Protein AF-A0AAN8BTA5-F1 (afdb_monomer_lite)

Radius of gyration: 15.03 Å; chains: 1; bounding box: 29×30×48 Å

Structure (mmCIF, N/CA/C/O backbone):
data_AF-A0AAN8BTA5-F1
#
_entry.id   AF-A0AAN8BTA5-F1
#
loop_
_atom_site.group_PDB
_atom_site.id
_atom_site.type_symbol
_atom_site.label_atom_id
_atom_site.label_alt_id
_atom_site.label_comp_id
_atom_site.label_asym_id
_atom_site.label_entity_id
_atom_site.label_seq_id
_atom_site.pdbx_PDB_ins_code
_atom_site.Cartn_x
_atom_site.Cartn_y
_atom_site.Cartn_z
_atom_site.occupancy
_atom_site.B_iso_or_equiv
_atom_site.auth_seq_id
_atom_site.auth_comp_id
_atom_site.auth_asym_id
_atom_site.auth_atom_id
_atom_site.pdbx_PDB_model_num
ATOM 1 N N . MET A 1 1 ? 16.784 -3.702 -21.033 1.00 42.16 1 MET A N 1
ATOM 2 C CA . MET A 1 1 ? 15.698 -2.847 -20.507 1.00 42.16 1 MET A CA 1
ATOM 3 C C . MET A 1 1 ? 14.690 -2.680 -21.633 1.00 42.16 1 MET A C 1
ATOM 5 O O . MET A 1 1 ? 15.110 -2.301 -22.717 1.00 42.16 1 MET A O 1
ATOM 9 N N . ARG A 1 2 ? 13.420 -3.060 -21.459 1.00 36.38 2 ARG A N 1
ATOM 10 C CA . ARG A 1 2 ? 12.382 -2.821 -22.475 1.00 36.38 2 ARG A CA 1
ATOM 11 C C . ARG A 1 2 ? 11.347 -1.904 -21.835 1.00 36.38 2 ARG A C 1
ATOM 13 O O . ARG A 1 2 ? 10.440 -2.375 -21.163 1.00 36.38 2 ARG A O 1
ATOM 20 N N . GLU A 1 3 ? 11.565 -0.600 -21.963 1.00 4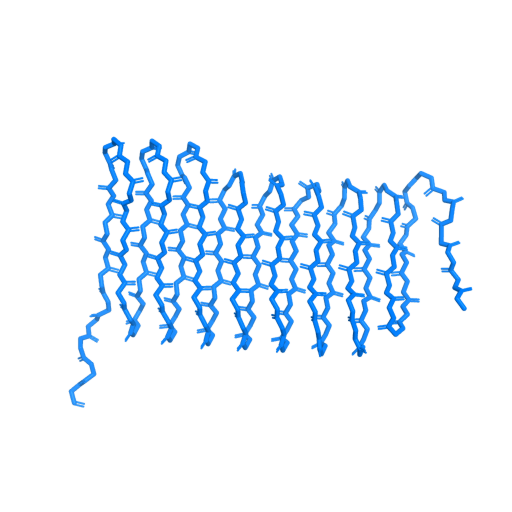1.06 3 GLU A N 1
ATOM 21 C CA . GLU A 1 3 ? 10.611 0.410 -21.507 1.00 41.06 3 GLU A CA 1
ATOM 22 C C . GLU A 1 3 ? 9.395 0.383 -22.437 1.00 41.06 3 GLU A C 1
ATOM 24 O O . GLU A 1 3 ? 9.498 0.665 -23.633 1.00 41.06 3 GLU A O 1
ATOM 29 N N . GLY A 1 4 ? 8.229 0.045 -21.892 1.00 42.50 4 GLY A N 1
ATOM 30 C CA . GLY A 1 4 ? 6.954 0.264 -22.563 1.00 42.50 4 GLY A CA 1
ATOM 31 C C . GLY A 1 4 ? 6.624 1.754 -22.552 1.00 42.50 4 GLY A C 1
ATOM 32 O O . GLY A 1 4 ? 5.849 2.209 -21.718 1.00 42.50 4 GLY A O 1
ATOM 33 N N . ARG A 1 5 ? 7.228 2.538 -23.452 1.00 40.56 5 ARG A N 1
ATOM 34 C CA . ARG A 1 5 ? 6.888 3.956 -23.654 1.00 40.56 5 ARG A CA 1
ATOM 35 C C . ARG A 1 5 ? 5.616 4.066 -24.501 1.00 40.56 5 ARG A C 1
ATOM 37 O O . ARG A 1 5 ? 5.662 4.416 -25.672 1.00 40.56 5 ARG A O 1
ATOM 44 N N . GLY A 1 6 ? 4.478 3.723 -23.916 1.00 38.84 6 GLY A N 1
ATOM 45 C CA . GLY A 1 6 ? 3.157 3.955 -24.493 1.00 38.84 6 GLY A CA 1
ATOM 46 C C . GLY A 1 6 ? 2.172 4.188 -23.361 1.00 38.84 6 GLY A C 1
ATOM 47 O O . GLY A 1 6 ? 2.244 3.485 -22.357 1.00 38.84 6 GLY A O 1
ATOM 48 N N . TRP A 1 7 ? 1.296 5.184 -23.490 1.00 42.28 7 TRP A N 1
ATOM 49 C CA . TRP A 1 7 ? 0.218 5.424 -22.530 1.00 42.28 7 TRP A CA 1
ATOM 50 C C . TRP A 1 7 ? -0.664 4.163 -22.479 1.00 42.28 7 TRP A C 1
ATOM 52 O O . TRP A 1 7 ? -1.423 3.909 -23.409 1.00 42.28 7 TRP A O 1
ATOM 62 N N . GLY A 1 8 ? -0.473 3.330 -21.447 1.00 54.88 8 GLY A N 1
ATOM 63 C CA . GLY A 1 8 ? -1.145 2.033 -21.267 1.00 54.88 8 GLY A CA 1
ATOM 64 C C . GLY A 1 8 ? -0.232 0.793 -21.288 1.00 54.88 8 GLY A C 1
ATOM 65 O O . GLY A 1 8 ? -0.732 -0.327 -21.222 1.00 54.88 8 GLY A O 1
ATOM 66 N N . GLY A 1 9 ? 1.092 0.946 -21.388 1.00 59.75 9 GLY A N 1
ATOM 67 C CA . GLY A 1 9 ? 2.025 -0.182 -21.507 1.00 59.75 9 GLY A CA 1
ATOM 68 C C . GLY A 1 9 ? 2.359 -0.876 -20.180 1.00 59.75 9 GLY A C 1
ATOM 69 O O . GLY A 1 9 ? 2.668 -0.215 -19.188 1.00 59.75 9 GLY A O 1
ATOM 70 N N . THR A 1 10 ? 2.367 -2.217 -20.177 1.00 71.12 10 THR A N 1
ATOM 71 C CA . THR A 1 10 ? 2.897 -3.028 -19.067 1.00 71.12 10 THR A CA 1
ATOM 72 C C . THR A 1 10 ? 4.403 -3.247 -19.223 1.00 71.12 10 THR A C 1
ATOM 74 O O . THR A 1 10 ? 4.846 -3.787 -20.239 1.00 71.12 10 THR A O 1
ATOM 77 N N . GLY A 1 11 ? 5.201 -2.868 -18.222 1.00 70.38 11 GLY A N 1
ATOM 78 C CA . GLY A 1 11 ? 6.643 -3.138 -18.201 1.00 70.38 11 GLY A CA 1
ATOM 79 C C . GLY A 1 11 ? 6.971 -4.409 -17.428 1.00 70.38 11 GLY A C 1
ATOM 80 O O . GLY A 1 11 ? 6.623 -4.513 -16.258 1.00 70.38 11 GLY A O 1
ATOM 81 N N . MET A 1 12 ? 7.657 -5.375 -18.046 1.00 76.00 12 MET A N 1
ATOM 82 C CA . MET A 1 12 ? 8.078 -6.620 -17.386 1.00 76.00 12 MET A CA 1
ATOM 83 C C . MET A 1 12 ? 9.597 -6.778 -17.433 1.00 76.00 12 MET A C 1
ATOM 85 O O . MET A 1 12 ? 10.202 -6.691 -18.503 1.00 76.00 12 MET A O 1
ATOM 89 N N . GLY A 1 13 ? 10.223 -7.075 -16.294 1.00 74.12 13 GLY A N 1
ATOM 90 C CA . GLY A 1 13 ? 11.676 -7.209 -16.232 1.00 74.12 13 GLY A CA 1
ATOM 91 C C . GLY A 1 13 ? 12.206 -7.692 -14.888 1.00 74.12 13 GLY A C 1
ATOM 92 O O . GLY A 1 13 ? 11.460 -8.129 -14.015 1.00 74.12 13 GLY A O 1
ATOM 93 N N . ARG A 1 14 ? 13.533 -7.629 -14.731 1.00 73.50 14 ARG A N 1
ATOM 94 C CA . ARG A 1 14 ? 14.175 -7.755 -13.413 1.00 73.50 14 ARG A CA 1
ATOM 95 C C . ARG A 1 14 ? 13.742 -6.583 -12.521 1.00 73.50 14 ARG A C 1
ATOM 97 O O . ARG A 1 14 ? 13.299 -6.831 -11.409 1.00 73.50 14 ARG A O 1
ATOM 104 N N . HIS A 1 15 ? 13.777 -5.384 -13.106 1.00 68.06 15 HIS A N 1
ATOM 105 C CA . HIS A 1 15 ? 13.113 -4.152 -12.687 1.00 68.06 15 HIS A CA 1
ATOM 106 C C . HIS A 1 15 ? 12.058 -3.822 -13.759 1.00 68.06 15 HIS A C 1
ATOM 108 O O . HIS A 1 15 ? 12.407 -3.778 -14.946 1.00 68.06 15 HIS A O 1
ATOM 114 N N . GLY A 1 16 ? 10.775 -3.743 -13.399 1.00 67.81 16 GLY A N 1
ATOM 115 C CA . GLY A 1 16 ? 9.674 -3.624 -14.362 1.00 67.81 16 GLY A CA 1
ATOM 116 C C . GLY A 1 16 ? 8.888 -2.333 -14.186 1.00 67.81 16 GLY A C 1
ATOM 117 O O . GLY A 1 16 ? 8.126 -2.224 -13.237 1.00 67.81 16 GLY A O 1
ATOM 118 N N . GLU A 1 17 ? 9.010 -1.394 -15.126 1.00 75.12 17 GLU A N 1
ATOM 119 C CA . GLU A 1 17 ? 8.320 -0.097 -15.074 1.00 75.12 17 GLU A CA 1
ATOM 120 C C . GLU A 1 17 ? 7.279 0.046 -16.198 1.00 75.12 17 GLU A C 1
ATOM 122 O O . GLU A 1 17 ? 7.609 -0.085 -17.381 1.00 75.12 17 GLU A O 1
ATOM 127 N N . GLY A 1 18 ? 6.027 0.345 -15.845 1.00 67.62 18 GLY A N 1
ATOM 128 C CA . GLY A 1 18 ? 4.927 0.627 -16.773 1.00 67.62 18 GLY A CA 1
ATOM 129 C C . GLY A 1 18 ? 4.340 2.028 -16.573 1.00 67.62 18 GLY A C 1
ATOM 130 O O . GLY A 1 18 ? 4.092 2.451 -15.444 1.00 67.62 18 GLY A O 1
ATOM 131 N N . ARG A 1 19 ? 4.085 2.761 -17.668 1.00 64.31 19 ARG A N 1
ATOM 132 C CA . ARG A 1 19 ? 3.392 4.066 -17.648 1.00 64.31 19 ARG A CA 1
ATOM 133 C C . ARG A 1 19 ? 1.980 3.940 -18.226 1.00 64.31 19 ARG A C 1
ATOM 135 O O . ARG A 1 19 ? 1.794 3.502 -19.356 1.00 64.31 19 ARG A O 1
ATOM 142 N N . GLY A 1 20 ? 0.977 4.341 -17.452 1.00 58.28 20 GLY A N 1
ATOM 143 C CA . GLY A 1 20 ? -0.451 4.213 -17.771 1.00 58.28 20 GLY A CA 1
ATOM 144 C C . GLY A 1 20 ? -1.041 2.817 -17.518 1.00 58.28 20 GLY A C 1
ATOM 145 O O . GLY A 1 20 ? -2.253 2.662 -17.585 1.00 58.28 20 GLY A O 1
ATOM 146 N N . GLY A 1 21 ? -0.201 1.818 -17.225 1.00 68.31 21 GLY A N 1
ATOM 147 C CA . GLY A 1 21 ? -0.571 0.433 -16.927 1.00 68.31 21 GLY A CA 1
ATOM 148 C C . GLY A 1 21 ? 0.239 -0.118 -15.747 1.00 68.31 21 GLY A C 1
ATOM 149 O O . GLY A 1 21 ? 0.662 0.642 -14.876 1.00 68.31 21 GLY A O 1
ATOM 150 N N . GLY A 1 22 ? 0.451 -1.436 -15.698 1.00 73.69 22 GLY A N 1
ATOM 151 C CA . GLY A 1 22 ? 1.183 -2.080 -14.600 1.00 73.69 22 GLY A CA 1
ATOM 152 C C . GLY A 1 22 ? 2.690 -2.278 -14.830 1.00 73.69 22 GLY A C 1
ATOM 153 O O . GLY A 1 22 ? 3.136 -2.418 -15.967 1.00 73.69 22 GLY A O 1
ATOM 154 N N . GLY A 1 23 ? 3.483 -2.332 -13.762 1.00 77.00 23 GLY A N 1
ATOM 155 C CA . GLY A 1 23 ? 4.901 -2.720 -13.796 1.00 77.00 23 GLY A CA 1
ATOM 156 C C . GLY A 1 23 ? 5.135 -4.022 -13.037 1.00 77.00 23 GLY A C 1
ATOM 157 O O . GLY A 1 23 ? 4.601 -4.187 -11.948 1.00 77.00 23 GLY A O 1
ATOM 158 N N . MET A 1 24 ? 5.903 -4.961 -13.596 1.00 80.19 24 MET A N 1
ATOM 159 C CA . MET A 1 24 ? 6.186 -6.266 -12.985 1.00 80.19 24 MET A CA 1
ATOM 160 C C . MET A 1 24 ? 7.696 -6.552 -12.923 1.00 80.19 24 MET A C 1
ATOM 162 O O . MET A 1 24 ? 8.325 -6.873 -13.940 1.00 80.19 24 MET A O 1
ATOM 166 N N . GLY A 1 25 ? 8.265 -6.469 -11.719 1.00 78.50 25 GLY A N 1
ATOM 167 C CA . GLY A 1 25 ? 9.651 -6.805 -11.390 1.00 78.50 25 GLY A CA 1
ATOM 168 C C . GLY A 1 25 ? 9.770 -8.213 -10.797 1.00 78.50 25 GLY A C 1
ATOM 169 O O . GLY A 1 25 ? 9.046 -8.581 -9.873 1.00 78.50 25 GLY A O 1
ATOM 170 N N . ARG A 1 26 ? 10.661 -9.059 -11.336 1.00 68.69 26 ARG A N 1
ATOM 171 C CA . ARG A 1 26 ? 10.838 -10.450 -10.851 1.00 68.69 26 ARG A CA 1
ATOM 172 C C . ARG A 1 26 ? 11.899 -10.614 -9.759 1.00 68.69 26 ARG A C 1
ATOM 174 O O . ARG A 1 26 ? 11.797 -11.562 -8.994 1.00 68.69 26 ARG A O 1
ATOM 181 N N . HIS A 1 27 ? 12.916 -9.755 -9.721 1.00 63.81 27 HIS A N 1
ATOM 182 C CA . HIS A 1 27 ? 14.034 -9.808 -8.761 1.00 63.81 27 HIS A CA 1
ATOM 183 C C . HIS A 1 27 ? 14.482 -8.371 -8.453 1.00 63.81 27 HIS A C 1
ATOM 185 O O . HIS A 1 27 ? 15.645 -7.998 -8.611 1.00 63.81 27 HIS A O 1
ATOM 191 N N . GLY A 1 28 ? 13.494 -7.533 -8.184 1.00 65.62 28 GLY A N 1
ATOM 192 C CA . GLY A 1 28 ? 13.615 -6.093 -8.092 1.00 65.62 28 GLY A CA 1
ATOM 193 C C . GLY A 1 28 ? 12.233 -5.467 -8.181 1.00 65.62 28 GLY A C 1
ATOM 194 O O . GLY A 1 28 ? 11.219 -6.166 -8.272 1.00 65.62 28 GLY A O 1
ATOM 195 N N . GLU A 1 29 ? 12.243 -4.151 -8.170 1.00 72.06 29 GLU A N 1
ATOM 196 C CA . GLU A 1 29 ? 11.075 -3.292 -8.052 1.00 72.06 29 GLU A CA 1
ATOM 197 C C . GLU A 1 29 ? 10.125 -3.403 -9.268 1.00 72.06 29 GLU A C 1
ATOM 199 O O . GLU A 1 29 ? 10.543 -3.579 -10.426 1.00 72.06 29 GLU A O 1
ATOM 204 N N . GLY A 1 30 ? 8.820 -3.333 -9.016 1.00 75.81 30 GLY A N 1
ATOM 205 C CA . GLY A 1 30 ? 7.786 -3.233 -10.042 1.00 75.81 30 GLY A CA 1
ATOM 206 C C . GLY A 1 30 ? 7.008 -1.933 -9.896 1.00 75.81 30 GLY A C 1
ATOM 207 O O . GLY A 1 30 ? 6.283 -1.785 -8.921 1.00 75.81 30 GLY A O 1
ATOM 208 N N . TRP A 1 31 ? 7.093 -1.032 -10.875 1.00 74.38 31 TRP A N 1
ATOM 209 C CA . TRP A 1 31 ? 6.507 0.311 -10.801 1.00 74.38 31 TRP A CA 1
ATOM 210 C C . TRP A 1 31 ? 5.410 0.538 -11.845 1.00 74.38 31 TRP A C 1
ATOM 212 O O . TRP A 1 31 ? 5.654 0.418 -13.047 1.00 74.38 31 TRP A O 1
ATOM 222 N N . GLY A 1 32 ? 4.208 0.919 -11.410 1.00 74.81 32 GLY A N 1
ATOM 223 C CA . GLY A 1 32 ? 3.069 1.237 -12.280 1.00 74.81 32 GLY A CA 1
ATOM 224 C C . GLY A 1 32 ? 2.567 2.675 -12.111 1.00 74.81 32 GLY A C 1
ATOM 225 O O . GLY A 1 32 ? 1.960 3.020 -11.096 1.00 74.81 32 GLY A O 1
ATOM 226 N N . TRP A 1 33 ? 2.746 3.526 -13.125 1.00 69.00 33 TRP A N 1
ATOM 227 C CA . TRP A 1 33 ? 2.144 4.867 -13.165 1.00 69.00 33 TRP A CA 1
ATOM 228 C C . TRP A 1 33 ? 0.694 4.780 -13.646 1.00 69.00 33 TRP A C 1
ATOM 230 O O . TRP A 1 33 ? 0.451 4.372 -14.775 1.00 69.00 33 TRP A O 1
ATOM 240 N N . GLY A 1 34 ? -0.278 5.163 -12.814 1.00 69.12 34 GLY A N 1
ATOM 241 C CA . GLY A 1 34 ? -1.708 5.080 -13.159 1.00 69.12 34 GLY A CA 1
ATOM 242 C C . GLY A 1 34 ? -2.304 3.662 -13.137 1.00 69.12 34 GLY A C 1
ATOM 243 O O . GLY A 1 34 ? -3.502 3.512 -13.353 1.00 69.12 34 GLY A O 1
ATOM 244 N N . GLY A 1 35 ? -1.499 2.641 -12.822 1.00 72.88 35 GLY A N 1
ATOM 245 C CA . GLY A 1 35 ? -1.898 1.234 -12.713 1.00 72.88 35 GLY A CA 1
ATOM 246 C C . GLY A 1 35 ? -1.328 0.567 -11.459 1.00 72.88 35 GLY A C 1
ATOM 247 O O . GLY A 1 35 ? -1.184 1.226 -10.424 1.00 72.88 35 GLY A O 1
ATOM 248 N N . THR A 1 36 ? -1.025 -0.733 -11.551 1.00 79.88 36 THR A N 1
ATOM 249 C CA . THR A 1 36 ? -0.483 -1.543 -10.450 1.00 79.88 36 THR A CA 1
ATOM 250 C C . THR A 1 36 ? 1.015 -1.835 -10.573 1.00 79.88 36 THR A C 1
ATOM 252 O O . THR A 1 36 ? 1.496 -2.185 -11.647 1.00 79.88 36 THR A O 1
ATOM 255 N N . GLY A 1 37 ? 1.767 -1.733 -9.478 1.00 82.00 37 GLY A N 1
ATOM 256 C CA . GLY A 1 37 ? 3.162 -2.192 -9.412 1.00 82.00 37 GLY A CA 1
ATOM 257 C C . GLY A 1 37 ? 3.267 -3.547 -8.723 1.00 82.00 37 GLY A C 1
ATOM 258 O O . GLY A 1 37 ? 2.629 -3.754 -7.698 1.00 82.00 37 GLY A O 1
ATOM 259 N N . MET A 1 38 ? 4.037 -4.487 -9.269 1.00 83.06 38 MET A N 1
ATOM 260 C CA . MET A 1 38 ? 4.216 -5.823 -8.699 1.00 83.06 38 MET A CA 1
ATOM 261 C C . MET A 1 38 ? 5.692 -6.215 -8.632 1.00 83.06 38 MET A C 1
ATOM 263 O O . MET A 1 38 ? 6.321 -6.439 -9.668 1.00 83.06 38 MET A O 1
ATOM 267 N N . GLY A 1 39 ? 6.219 -6.361 -7.420 1.00 82.25 39 GLY A N 1
ATOM 268 C CA . GLY A 1 39 ? 7.556 -6.875 -7.141 1.00 82.25 39 GLY A CA 1
ATOM 269 C C . GLY A 1 39 ? 7.484 -8.301 -6.600 1.00 82.25 39 GLY A C 1
ATOM 270 O O . GLY A 1 39 ? 6.726 -8.604 -5.678 1.00 82.25 39 GLY A O 1
ATOM 271 N N . ARG A 1 40 ? 8.224 -9.236 -7.209 1.00 76.75 40 ARG A N 1
ATOM 272 C CA . ARG A 1 40 ? 8.189 -10.651 -6.797 1.00 76.75 40 ARG A CA 1
ATOM 273 C C . ARG A 1 40 ? 9.172 -10.973 -5.677 1.00 76.75 40 ARG A C 1
ATOM 275 O O . ARG A 1 40 ? 8.786 -11.700 -4.783 1.00 76.75 40 ARG A O 1
ATOM 282 N N . HIS A 1 41 ? 10.390 -10.444 -5.755 1.00 75.25 41 HIS A N 1
ATOM 283 C CA . HIS A 1 41 ? 11.472 -10.641 -4.777 1.00 75.25 41 HIS A CA 1
ATOM 284 C C . HIS A 1 41 ? 11.986 -9.295 -4.218 1.00 75.25 41 HIS A C 1
ATOM 286 O O . HIS A 1 41 ? 13.107 -9.203 -3.733 1.00 75.25 41 HIS A O 1
ATOM 292 N N . GLY A 1 42 ? 11.194 -8.240 -4.415 1.00 75.88 42 GLY A N 1
ATOM 293 C CA . GLY A 1 42 ? 11.450 -6.845 -4.062 1.00 75.88 42 GLY A CA 1
ATOM 294 C C . GLY A 1 42 ? 10.134 -6.069 -4.145 1.00 75.88 42 GLY A C 1
ATOM 295 O O . GLY A 1 42 ? 9.072 -6.693 -4.267 1.00 75.88 42 GLY A O 1
ATOM 296 N N . ASP A 1 43 ? 10.206 -4.745 -4.118 1.00 82.31 43 ASP A N 1
ATOM 297 C CA . ASP A 1 43 ? 9.034 -3.911 -3.836 1.00 82.31 43 ASP A CA 1
ATOM 298 C C . ASP A 1 43 ? 8.095 -3.745 -5.038 1.00 82.31 43 ASP A C 1
ATOM 300 O O . ASP A 1 43 ? 8.497 -3.786 -6.206 1.00 82.31 43 ASP A O 1
ATOM 304 N N . GLY A 1 44 ? 6.802 -3.599 -4.769 1.00 83.44 44 GLY A N 1
ATOM 305 C CA . GLY A 1 44 ? 5.790 -3.314 -5.780 1.00 83.44 44 GLY A CA 1
ATOM 306 C C . GLY A 1 44 ? 5.115 -1.983 -5.510 1.00 83.44 44 GLY A C 1
ATOM 307 O O . GLY A 1 44 ? 4.385 -1.860 -4.534 1.00 83.44 44 GLY A O 1
ATOM 308 N N . GLU A 1 45 ? 5.279 -1.024 -6.415 1.00 84.31 45 GLU A N 1
ATOM 309 C CA . GLU A 1 45 ? 4.795 0.345 -6.256 1.00 84.31 45 GLU A CA 1
ATOM 310 C C . GLU A 1 45 ? 3.802 0.742 -7.356 1.00 84.31 45 GLU A C 1
ATOM 312 O O . GLU A 1 45 ? 4.131 0.819 -8.544 1.00 84.31 45 GLU A O 1
ATOM 317 N N . GLY A 1 46 ? 2.559 1.036 -6.978 1.00 83.38 46 GLY A N 1
ATOM 318 C CA . GLY A 1 46 ? 1.523 1.502 -7.898 1.00 83.38 46 GLY A CA 1
ATOM 319 C C . GLY A 1 46 ? 0.980 2.869 -7.513 1.00 83.38 46 GLY A C 1
ATOM 320 O O . GLY A 1 46 ? 0.483 3.070 -6.405 1.00 83.38 46 GLY A O 1
ATOM 321 N N . ARG A 1 47 ? 1.000 3.819 -8.456 1.00 76.94 47 ARG A N 1
ATOM 322 C CA . ARG A 1 47 ? 0.441 5.159 -8.215 1.00 76.94 47 ARG A CA 1
ATOM 323 C C . ARG A 1 47 ? -1.064 5.277 -8.458 1.00 76.94 47 ARG A C 1
ATOM 325 O O . ARG A 1 47 ? -1.671 6.209 -7.947 1.00 76.94 47 ARG A O 1
ATOM 332 N N . GLY A 1 48 ? -1.656 4.373 -9.241 1.00 71.12 48 GLY A N 1
ATOM 333 C CA . GLY A 1 48 ? -3.079 4.430 -9.594 1.00 71.12 48 GLY A CA 1
ATOM 334 C C . GLY A 1 48 ? -3.945 3.529 -8.723 1.00 71.12 48 GLY A C 1
ATOM 335 O O . GLY A 1 48 ? -4.740 4.012 -7.929 1.00 71.12 48 GLY A O 1
ATOM 336 N N . TRP A 1 49 ? -3.781 2.216 -8.885 1.00 70.69 49 TRP A N 1
ATOM 337 C CA . TRP A 1 49 ? -4.699 1.225 -8.311 1.00 70.69 49 TRP A CA 1
ATOM 338 C C . TRP A 1 49 ? -4.105 0.515 -7.091 1.00 70.69 49 TRP A C 1
ATOM 340 O O . TRP A 1 49 ? -4.824 0.232 -6.136 1.00 70.69 49 TRP A O 1
ATOM 350 N N . GLY A 1 50 ? -2.794 0.252 -7.089 1.00 81.69 50 GLY A N 1
ATOM 351 C CA . GLY A 1 50 ? -2.141 -0.382 -5.945 1.00 81.69 50 GLY A CA 1
ATOM 352 C C . GLY A 1 50 ? -0.770 -0.992 -6.224 1.00 81.69 50 GLY A C 1
ATOM 353 O O . GLY A 1 50 ? -0.396 -1.199 -7.375 1.00 81.69 50 GLY A O 1
ATOM 354 N N . GLY A 1 51 ? -0.020 -1.287 -5.170 1.00 86.31 51 GLY A N 1
ATOM 355 C CA . GLY A 1 51 ? 1.284 -1.942 -5.233 1.00 86.31 51 GLY A CA 1
ATOM 356 C C . GLY A 1 51 ? 1.267 -3.291 -4.530 1.00 86.31 51 GLY A C 1
ATOM 357 O O . GLY A 1 51 ? 0.559 -3.474 -3.541 1.00 86.31 51 GLY A O 1
ATOM 358 N N . THR A 1 52 ? 2.014 -4.266 -5.040 1.00 87.88 52 THR A N 1
ATOM 359 C CA . THR A 1 52 ? 2.146 -5.581 -4.409 1.00 87.88 52 THR A CA 1
ATOM 360 C C . THR A 1 52 ? 3.594 -6.049 -4.390 1.00 87.88 52 THR A C 1
ATOM 362 O O . THR A 1 52 ? 4.149 -6.360 -5.445 1.00 87.88 52 THR A O 1
ATOM 365 N N . GLY A 1 53 ? 4.169 -6.170 -3.198 1.00 87.31 53 GLY A N 1
ATOM 366 C CA . GLY A 1 53 ? 5.451 -6.823 -2.949 1.00 87.31 53 GLY A CA 1
ATOM 367 C C . GLY A 1 53 ? 5.228 -8.236 -2.415 1.00 87.31 53 GLY A C 1
ATOM 368 O O . GLY A 1 53 ? 4.428 -8.460 -1.505 1.00 87.31 53 GLY A O 1
ATOM 369 N N . ARG A 1 54 ? 5.873 -9.244 -3.014 1.00 83.25 54 ARG A N 1
ATOM 370 C CA . ARG A 1 54 ? 5.796 -10.623 -2.497 1.00 83.25 54 ARG A CA 1
ATOM 371 C C . ARG A 1 54 ? 6.775 -10.834 -1.354 1.00 83.25 54 ARG A C 1
ATOM 373 O O . ARG A 1 54 ? 6.326 -11.172 -0.273 1.00 83.25 54 ARG A O 1
ATOM 380 N N . ASP A 1 55 ? 8.060 -10.616 -1.599 1.00 81.50 55 ASP A N 1
ATOM 381 C CA . ASP A 1 55 ? 9.107 -10.754 -0.576 1.00 81.50 55 ASP A CA 1
ATOM 382 C C . ASP A 1 55 ? 9.606 -9.392 -0.063 1.00 81.50 55 ASP A C 1
ATOM 384 O O . ASP A 1 55 ? 10.443 -9.342 0.827 1.00 81.50 55 ASP A O 1
ATOM 388 N N . GLY A 1 56 ? 9.085 -8.303 -0.636 1.00 80.12 56 GLY A N 1
ATOM 389 C CA . GLY A 1 56 ? 9.322 -6.923 -0.219 1.00 80.12 56 GLY A CA 1
ATOM 390 C C . GLY A 1 56 ? 8.008 -6.177 -0.004 1.00 80.12 56 GLY A C 1
ATOM 391 O O . GLY A 1 56 ? 6.939 -6.790 0.106 1.00 80.12 56 GLY A O 1
ATOM 392 N N . GLU A 1 57 ? 8.092 -4.858 0.013 1.00 85.81 57 GLU A N 1
ATOM 393 C CA . GLU A 1 57 ? 7.002 -3.965 0.379 1.00 85.81 57 GLU A CA 1
ATOM 394 C C . GLU A 1 57 ? 6.011 -3.756 -0.777 1.00 85.81 57 GLU A C 1
ATOM 396 O O . GLU A 1 57 ? 6.366 -3.759 -1.962 1.00 85.81 57 GLU A O 1
ATOM 401 N N . GLY A 1 58 ? 4.733 -3.575 -0.452 1.00 87.38 58 GLY A N 1
ATOM 402 C CA . GLY A 1 58 ? 3.692 -3.224 -1.415 1.00 87.38 58 GLY A CA 1
ATOM 403 C C . GLY A 1 58 ? 3.128 -1.835 -1.161 1.00 87.38 58 GLY A C 1
ATOM 404 O O . GLY A 1 58 ? 2.425 -1.641 -0.176 1.00 87.38 58 GLY A O 1
ATOM 405 N N . TRP A 1 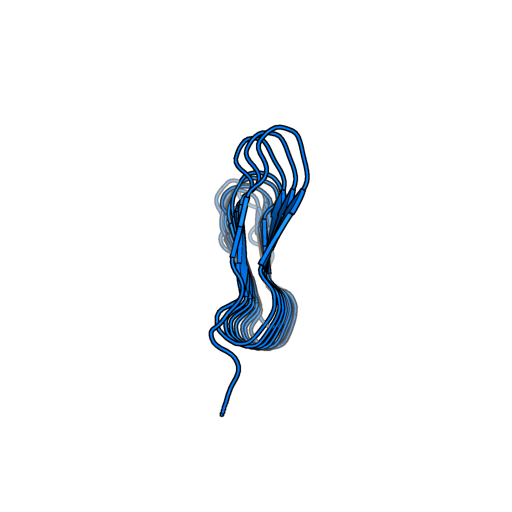59 ? 3.335 -0.902 -2.089 1.00 85.12 59 TRP A N 1
ATOM 406 C CA . TRP A 1 59 ? 2.940 0.500 -1.930 1.00 85.12 59 TRP A CA 1
ATOM 407 C C . TRP A 1 59 ? 1.901 0.948 -2.957 1.00 85.12 59 TRP A C 1
ATOM 409 O O . TRP A 1 59 ? 2.146 0.955 -4.165 1.00 85.12 59 TRP A O 1
ATOM 419 N N . GLY A 1 60 ? 0.729 1.374 -2.487 1.00 87.44 60 GLY A N 1
ATOM 420 C CA . GLY A 1 60 ? -0.356 1.890 -3.321 1.00 87.44 60 GLY A CA 1
ATOM 421 C C . GLY A 1 60 ? -0.698 3.341 -2.999 1.00 87.44 60 GLY A C 1
ATOM 422 O O . GLY A 1 60 ? -1.315 3.603 -1.976 1.00 87.44 60 GLY A O 1
ATOM 423 N N . TRP A 1 61 ? -0.391 4.303 -3.875 1.00 78.19 61 TRP A N 1
ATOM 424 C CA . TRP A 1 61 ? -0.702 5.719 -3.595 1.00 78.19 61 TRP A CA 1
ATOM 425 C C . TRP A 1 61 ? -2.197 6.049 -3.675 1.00 78.19 61 TRP A C 1
ATOM 427 O O . TRP A 1 61 ? -2.703 6.795 -2.844 1.00 78.19 61 TRP A O 1
ATOM 437 N N . GLY A 1 62 ? -2.892 5.523 -4.686 1.00 74.44 62 GLY A N 1
ATOM 438 C CA . GLY A 1 62 ? -4.316 5.792 -4.929 1.00 74.44 62 GLY A CA 1
ATOM 439 C C . GLY A 1 62 ? -5.263 4.694 -4.442 1.00 74.44 62 GLY A C 1
ATOM 440 O O . GLY A 1 62 ? -6.470 4.814 -4.622 1.00 74.44 62 GLY A O 1
ATOM 441 N N . GLY A 1 63 ? -4.733 3.617 -3.858 1.00 78.75 63 GLY A N 1
ATOM 442 C CA . GLY A 1 63 ? -5.514 2.420 -3.565 1.00 78.75 63 GLY A CA 1
ATOM 443 C C . GLY A 1 63 ? -4.822 1.498 -2.573 1.00 78.75 63 GLY A C 1
ATOM 444 O O . GLY A 1 63 ? -4.541 1.907 -1.447 1.00 78.75 63 GLY A O 1
ATOM 445 N N . THR A 1 64 ? -4.586 0.250 -2.974 1.00 87.56 64 THR A N 1
ATOM 446 C CA . THR A 1 64 ? -4.148 -0.808 -2.051 1.00 87.56 64 THR A CA 1
ATOM 447 C C . THR A 1 64 ? -2.642 -1.050 -2.105 1.00 87.56 64 THR A C 1
ATOM 449 O O . THR A 1 64 ? -2.095 -1.255 -3.186 1.00 87.56 64 THR A O 1
ATOM 452 N N . GLY A 1 65 ? -1.975 -1.080 -0.954 1.00 90.25 65 GLY A N 1
ATOM 453 C CA . GLY A 1 65 ? -0.623 -1.624 -0.812 1.00 90.25 65 GLY A CA 1
ATOM 454 C C . GLY A 1 65 ? -0.665 -3.010 -0.189 1.00 90.25 65 GLY A C 1
ATOM 455 O O . GLY A 1 65 ? -1.342 -3.203 0.819 1.00 90.25 65 GLY A O 1
ATOM 456 N N . MET A 1 66 ? 0.006 -3.990 -0.792 1.00 90.62 66 MET A N 1
ATOM 457 C CA . MET A 1 66 ? 0.013 -5.367 -0.296 1.00 90.62 66 MET A CA 1
ATOM 458 C C . MET A 1 66 ? 1.428 -5.945 -0.222 1.00 90.62 66 MET A C 1
ATOM 460 O O . MET A 1 66 ? 2.027 -6.235 -1.256 1.00 90.62 66 MET A O 1
ATOM 464 N N . GLY A 1 67 ? 1.921 -6.181 0.989 1.00 90.12 67 GLY A N 1
ATOM 465 C CA . GLY A 1 67 ? 3.143 -6.930 1.262 1.00 90.12 67 GLY A CA 1
ATOM 466 C C . GLY A 1 67 ? 2.812 -8.357 1.696 1.00 90.12 67 GLY A C 1
ATOM 467 O O . GLY A 1 67 ? 1.943 -8.586 2.543 1.00 90.12 67 GLY A O 1
ATOM 468 N N . ARG A 1 68 ? 3.431 -9.365 1.068 1.00 85.62 68 ARG A N 1
ATOM 469 C CA . ARG A 1 68 ? 3.189 -10.771 1.443 1.00 85.62 68 ARG A CA 1
ATOM 470 C C . ARG A 1 68 ? 4.117 -11.210 2.575 1.00 85.62 68 ARG A C 1
ATOM 472 O O . ARG A 1 68 ? 3.613 -11.641 3.599 1.00 85.62 68 ARG A O 1
ATOM 479 N N . HIS A 1 69 ? 5.422 -11.077 2.377 1.00 86.06 69 HIS A N 1
ATOM 480 C CA . HIS A 1 69 ? 6.454 -11.319 3.388 1.00 86.06 69 HIS A CA 1
ATOM 481 C C . HIS A 1 69 ? 7.021 -10.028 4.001 1.00 86.06 69 HIS A C 1
ATOM 483 O O . HIS A 1 69 ? 7.795 -10.110 4.946 1.00 86.06 69 HIS A O 1
ATOM 489 N N . GLY A 1 70 ? 6.650 -8.867 3.458 1.00 84.69 70 GLY A N 1
ATOM 490 C CA . GLY A 1 70 ? 6.969 -7.548 3.999 1.00 84.69 70 GLY A CA 1
ATOM 491 C C . GLY A 1 70 ? 5.709 -6.708 4.184 1.00 84.69 70 GLY A C 1
ATOM 492 O O . GLY A 1 70 ? 4.591 -7.239 4.140 1.00 84.69 70 GLY A O 1
ATOM 493 N N . ASP A 1 71 ? 5.902 -5.404 4.338 1.00 89.56 71 ASP A N 1
ATOM 494 C CA . ASP A 1 71 ? 4.833 -4.479 4.706 1.00 89.56 71 ASP A CA 1
ATOM 495 C C . ASP A 1 71 ? 3.971 -4.066 3.509 1.00 89.56 71 ASP A C 1
ATOM 497 O O . ASP A 1 71 ? 4.396 -4.087 2.347 1.00 89.56 71 ASP A O 1
ATOM 501 N N . GLY A 1 72 ? 2.723 -3.691 3.777 1.00 91.06 72 GLY A N 1
ATOM 502 C CA . GLY A 1 72 ? 1.816 -3.143 2.772 1.00 91.06 72 GLY A CA 1
ATOM 503 C C . GLY A 1 72 ? 1.283 -1.775 3.172 1.00 91.06 72 GLY A C 1
ATOM 504 O O . GLY A 1 72 ? 0.501 -1.695 4.114 1.00 91.06 72 GLY A O 1
ATOM 505 N N . GLU A 1 73 ? 1.602 -0.723 2.411 1.00 91.81 73 GLU A N 1
ATOM 506 C CA . GLU A 1 73 ? 1.081 0.634 2.643 1.00 91.81 73 GLU A CA 1
ATOM 507 C C . GLU A 1 73 ? 0.139 1.108 1.518 1.00 91.81 73 GLU A C 1
ATOM 509 O O . GLU A 1 73 ? 0.515 1.205 0.346 1.00 91.81 73 GLU A O 1
ATOM 514 N N . GLY A 1 74 ? -1.095 1.479 1.876 1.00 91.00 74 GLY A N 1
ATOM 515 C CA . GLY A 1 74 ? -2.077 2.084 0.969 1.00 91.00 74 GLY A CA 1
ATOM 516 C C . GLY A 1 74 ? -2.422 3.521 1.352 1.00 91.00 74 GLY A C 1
ATOM 517 O O . GLY A 1 74 ? -3.089 3.747 2.356 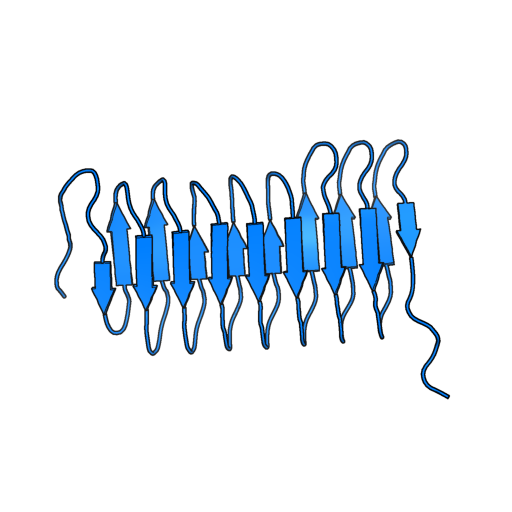1.00 91.00 74 GLY A O 1
ATOM 518 N N . ARG A 1 75 ? -2.045 4.510 0.532 1.00 82.50 75 ARG A N 1
ATOM 519 C CA . ARG A 1 75 ? -2.163 5.953 0.831 1.00 82.50 75 ARG A CA 1
ATOM 520 C C . ARG A 1 75 ? -3.518 6.610 0.527 1.00 82.50 75 ARG A C 1
ATOM 522 O O . ARG A 1 75 ? -3.674 7.807 0.764 1.00 82.50 75 ARG A O 1
ATOM 529 N N . GLY A 1 76 ? -4.494 5.850 0.042 1.00 75.94 76 GLY A N 1
ATOM 530 C CA . GLY A 1 76 ? -5.863 6.323 -0.205 1.00 75.94 76 GLY A CA 1
ATOM 531 C C . GLY A 1 76 ? -6.938 5.312 0.182 1.00 75.94 76 GLY A C 1
ATOM 532 O O . GLY A 1 76 ? -8.073 5.419 -0.274 1.00 75.94 76 GLY A O 1
ATOM 533 N N . GLY A 1 77 ? -6.576 4.298 0.965 1.00 82.06 77 GLY A N 1
ATOM 534 C CA . GLY A 1 77 ? -7.452 3.167 1.217 1.00 82.06 77 GLY A CA 1
ATOM 535 C C . GLY A 1 77 ? -6.812 2.145 2.134 1.00 82.06 77 GLY A C 1
ATOM 536 O O . GLY A 1 77 ? -6.921 2.265 3.349 1.00 82.06 77 GLY A O 1
ATOM 537 N N . MET A 1 78 ? -6.189 1.114 1.566 1.00 89.94 78 MET A N 1
ATOM 538 C CA . MET A 1 78 ? -5.940 -0.125 2.303 1.00 89.94 78 MET A CA 1
ATOM 539 C C . MET A 1 78 ? -4.479 -0.567 2.242 1.00 89.94 78 MET A C 1
ATOM 541 O O . MET A 1 78 ? -3.943 -0.738 1.150 1.00 89.94 78 MET A O 1
ATOM 545 N N . GLY A 1 79 ? -3.856 -0.779 3.396 1.00 92.75 79 GLY A N 1
ATOM 546 C CA . GLY A 1 79 ? -2.549 -1.424 3.508 1.00 92.75 79 GLY A CA 1
ATOM 547 C C . GLY A 1 79 ? -2.691 -2.810 4.108 1.00 92.75 79 GLY A C 1
ATOM 548 O O . GLY A 1 79 ? -3.402 -2.985 5.097 1.00 92.75 79 GLY A O 1
ATOM 549 N N . MET A 1 80 ? -2.059 -3.808 3.498 1.00 92.25 80 MET A N 1
ATOM 550 C CA . MET A 1 80 ? -2.105 -5.186 3.973 1.00 92.25 80 MET A CA 1
ATOM 551 C C . MET A 1 80 ? -0.709 -5.804 4.009 1.00 92.25 80 MET A C 1
ATOM 553 O O . MET A 1 80 ? -0.133 -6.062 2.952 1.00 92.25 80 MET A O 1
ATOM 557 N N . GLY A 1 81 ? -0.235 -6.124 5.210 1.00 91.38 81 GLY A N 1
ATOM 558 C CA . GLY A 1 81 ? 0.929 -6.967 5.455 1.00 91.38 81 GLY A CA 1
ATOM 559 C C . GLY A 1 81 ? 0.475 -8.363 5.874 1.00 91.38 81 GLY A C 1
ATOM 560 O O . GLY A 1 81 ? -0.366 -8.531 6.761 1.00 91.38 81 GLY A O 1
ATOM 561 N N . ARG A 1 82 ? 0.950 -9.408 5.187 1.00 87.50 82 ARG A N 1
ATOM 562 C CA . ARG A 1 82 ? 0.657 -10.791 5.608 1.00 87.50 82 ARG A CA 1
ATOM 563 C C . ARG A 1 82 ? 1.609 -11.247 6.703 1.00 87.50 82 ARG A C 1
ATOM 565 O O . ARG A 1 82 ? 1.139 -11.610 7.776 1.00 87.50 82 ARG A O 1
ATOM 572 N N . ASP A 1 83 ? 2.901 -11.228 6.416 1.00 87.94 83 ASP A N 1
ATOM 573 C CA . ASP A 1 83 ? 3.925 -11.590 7.396 1.00 87.94 83 ASP A CA 1
ATOM 574 C C . ASP A 1 83 ? 4.638 -10.359 7.987 1.00 87.94 83 ASP A C 1
ATOM 576 O O . ASP A 1 83 ? 5.473 -10.513 8.870 1.00 87.94 83 ASP A O 1
ATOM 580 N N . GLY A 1 84 ? 4.274 -9.159 7.521 1.00 85.44 84 GLY A N 1
ATOM 581 C CA . GLY A 1 84 ? 4.655 -7.862 8.083 1.00 85.44 84 GLY A CA 1
ATOM 582 C C . GLY A 1 84 ? 3.429 -6.994 8.377 1.00 85.44 84 GLY A C 1
ATOM 583 O O . GLY A 1 84 ? 2.299 -7.503 8.442 1.00 85.44 84 GLY A O 1
ATOM 584 N N . ASP A 1 85 ? 3.650 -5.692 8.496 1.00 91.25 85 ASP A N 1
ATOM 585 C CA . ASP A 1 85 ? 2.650 -4.720 8.924 1.00 91.25 85 ASP A CA 1
ATOM 586 C C . ASP A 1 85 ? 1.793 -4.228 7.748 1.00 91.25 85 ASP A C 1
ATOM 588 O O . ASP A 1 85 ? 2.217 -4.160 6.588 1.00 91.25 85 ASP A O 1
ATOM 592 N N . GLY A 1 86 ? 0.537 -3.888 8.028 1.00 92.75 86 GLY A N 1
ATOM 593 C CA . GLY A 1 86 ? -0.372 -3.288 7.055 1.00 92.75 86 GLY A CA 1
ATOM 594 C C . GLY A 1 86 ? -0.784 -1.887 7.468 1.00 92.75 86 GLY A C 1
ATOM 595 O O . GLY A 1 86 ? -1.465 -1.735 8.476 1.00 92.75 86 GLY A O 1
ATOM 596 N N . GLU A 1 87 ? -0.481 -0.874 6.655 1.00 93.88 87 GLU A N 1
ATOM 597 C CA . GLU A 1 87 ? -0.834 0.519 6.946 1.00 93.88 87 GLU A CA 1
ATOM 598 C C . GLU A 1 87 ? -1.761 1.131 5.882 1.00 93.88 87 GLU A C 1
ATOM 600 O O . GLU A 1 87 ? -1.392 1.337 4.725 1.00 93.88 87 GLU A O 1
ATOM 605 N N . GLY A 1 88 ? -2.989 1.474 6.269 1.00 92.44 88 GLY A N 1
ATOM 606 C CA . GLY A 1 88 ? -3.935 2.187 5.411 1.00 92.44 88 GLY A CA 1
ATOM 607 C C . GLY A 1 88 ? -4.072 3.644 5.822 1.00 92.44 88 GLY A C 1
ATOM 608 O O . GLY A 1 88 ? -4.494 3.933 6.937 1.00 92.44 88 GLY A O 1
ATOM 609 N N . ARG A 1 89 ? -3.793 4.581 4.916 1.00 89.69 89 ARG A N 1
ATOM 610 C CA . ARG A 1 89 ? -3.940 6.027 5.140 1.00 89.69 89 ARG A CA 1
ATOM 611 C C . ARG A 1 89 ? -5.068 6.603 4.281 1.00 89.69 89 ARG A C 1
ATOM 613 O O . ARG A 1 89 ? -5.226 6.232 3.120 1.00 89.69 89 ARG A O 1
ATOM 620 N N . GLY A 1 90 ? -5.825 7.550 4.835 1.00 84.69 90 GLY A N 1
ATOM 621 C CA . GLY A 1 90 ? -6.872 8.292 4.126 1.00 84.69 90 GLY A CA 1
ATOM 622 C C . GLY A 1 90 ? -8.188 8.376 4.899 1.00 84.69 90 GLY A C 1
ATOM 623 O O . G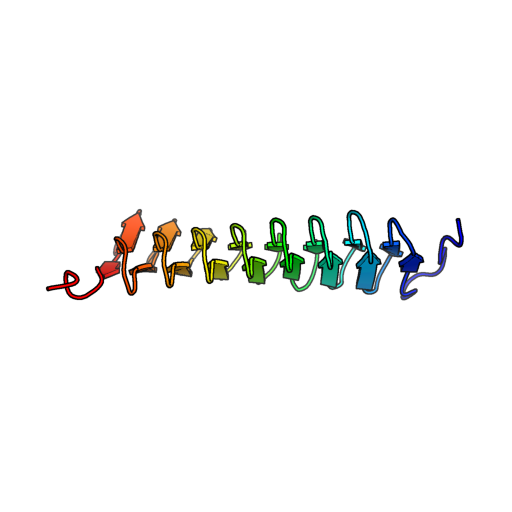LY A 1 90 ? -8.289 7.957 6.050 1.00 84.69 90 GLY A O 1
ATOM 624 N N . TRP A 1 91 ? -9.224 8.934 4.271 1.00 81.44 91 TRP A N 1
ATOM 625 C CA . TRP A 1 91 ? -10.586 8.865 4.813 1.00 81.44 91 TRP A CA 1
ATOM 626 C C . TRP A 1 91 ? -11.055 7.404 4.787 1.00 81.44 91 TRP A C 1
ATOM 628 O O . TRP A 1 91 ? -11.202 6.831 3.713 1.00 81.44 91 TRP A O 1
ATOM 638 N N . GLY A 1 92 ? -11.244 6.792 5.957 1.00 81.88 92 GLY A N 1
ATOM 639 C CA . GLY A 1 92 ? -11.542 5.363 6.098 1.00 81.88 92 GLY A CA 1
ATOM 640 C C . GLY A 1 92 ? -10.339 4.443 5.865 1.00 81.88 92 GLY A C 1
ATOM 641 O O . GLY A 1 92 ? -10.525 3.274 5.529 1.00 81.88 92 GLY A O 1
ATOM 642 N N . GLY A 1 93 ? -9.112 4.961 6.005 1.00 89.25 93 GLY A N 1
ATOM 643 C CA . GLY A 1 93 ? -7.888 4.184 5.804 1.00 89.25 93 GLY A CA 1
ATOM 644 C C . GLY A 1 93 ? -7.876 2.908 6.650 1.00 89.25 93 GLY A C 1
ATOM 645 O O . GLY A 1 93 ? -8.104 2.977 7.856 1.00 89.25 93 GLY A O 1
ATOM 646 N N . THR A 1 94 ? -7.639 1.750 6.034 1.00 93.06 94 THR A N 1
ATOM 647 C CA . THR A 1 94 ? -7.642 0.453 6.726 1.00 93.06 94 THR A CA 1
ATOM 648 C C . THR A 1 94 ? -6.281 -0.227 6.642 1.00 93.06 94 THR A C 1
ATOM 650 O O . THR A 1 94 ? -5.830 -0.558 5.546 1.00 93.06 94 THR A O 1
ATOM 653 N N . GLY A 1 95 ? -5.642 -0.447 7.786 1.00 93.81 95 GLY A N 1
ATOM 654 C CA . GLY A 1 95 ? -4.413 -1.226 7.899 1.00 93.81 95 GLY A CA 1
ATOM 655 C C . GLY A 1 95 ? -4.690 -2.622 8.429 1.00 93.81 95 GLY A C 1
ATOM 656 O O . GLY A 1 95 ? -5.430 -2.778 9.401 1.00 93.81 95 GLY A O 1
ATOM 657 N N . MET A 1 96 ? -4.130 -3.639 7.778 1.00 92.56 96 MET A N 1
ATOM 658 C CA . MET A 1 96 ? -4.317 -5.032 8.166 1.00 92.56 96 MET A CA 1
ATOM 659 C C . MET A 1 96 ? -2.991 -5.791 8.205 1.00 92.56 96 MET A C 1
ATOM 661 O O . MET A 1 96 ? -2.431 -6.094 7.150 1.00 92.56 96 MET A O 1
ATOM 665 N N . GLY A 1 97 ? -2.550 -6.152 9.406 1.00 91.12 97 GLY A N 1
ATOM 666 C CA . GLY A 1 97 ? -1.435 -7.062 9.650 1.00 91.12 97 GLY A CA 1
ATOM 667 C C . GLY A 1 97 ? -1.957 -8.452 10.010 1.00 91.12 97 GLY A C 1
ATOM 668 O O . GLY A 1 97 ? -2.875 -8.599 10.821 1.00 91.12 97 GLY A O 1
ATOM 669 N N . ARG A 1 98 ? -1.448 -9.510 9.366 1.00 87.06 98 ARG A N 1
ATOM 670 C CA . ARG A 1 98 ? -1.767 -10.887 9.792 1.00 87.06 98 ARG A CA 1
ATOM 671 C C . ARG A 1 98 ? -0.828 -11.351 10.892 1.00 87.06 98 ARG A C 1
ATOM 673 O O . ARG A 1 98 ? -1.315 -11.611 11.979 1.00 87.06 98 ARG A O 1
ATOM 680 N N . HIS A 1 99 ? 0.463 -11.456 10.603 1.00 87.81 99 HIS A N 1
ATOM 681 C CA . HIS A 1 99 ? 1.479 -11.760 11.614 1.00 87.81 99 HIS A CA 1
ATOM 682 C C . HIS A 1 99 ? 2.169 -10.511 12.181 1.00 87.81 99 HIS A C 1
ATOM 684 O O . HIS A 1 99 ? 2.883 -10.638 13.169 1.00 87.81 99 HIS A O 1
ATOM 690 N N . GLY A 1 100 ? 1.956 -9.344 11.568 1.00 85.19 100 GLY A N 1
ATOM 691 C CA . GLY A 1 100 ? 2.352 -8.036 12.091 1.00 85.19 100 GLY A CA 1
ATOM 692 C C . GLY A 1 100 ? 1.146 -7.183 12.479 1.00 85.19 100 GLY A C 1
ATOM 693 O O . GLY A 1 100 ? 0.012 -7.678 12.564 1.00 85.19 100 GLY A O 1
ATOM 694 N N . ASP A 1 101 ? 1.397 -5.894 12.650 1.00 91.44 101 ASP A N 1
ATOM 695 C CA . ASP A 1 101 ? 0.428 -4.912 13.112 1.00 91.44 101 ASP A CA 1
ATOM 696 C C . ASP A 1 101 ? -0.411 -4.353 11.955 1.00 91.44 101 ASP A C 1
ATOM 698 O O . ASP A 1 101 ? -0.001 -4.292 10.791 1.00 91.44 101 ASP A O 1
ATOM 702 N N . GLY A 1 102 ? -1.640 -3.948 12.259 1.00 93.25 102 GLY A N 1
ATOM 703 C CA . GLY A 1 102 ? -2.524 -3.265 11.323 1.00 93.25 102 GLY A CA 1
ATOM 7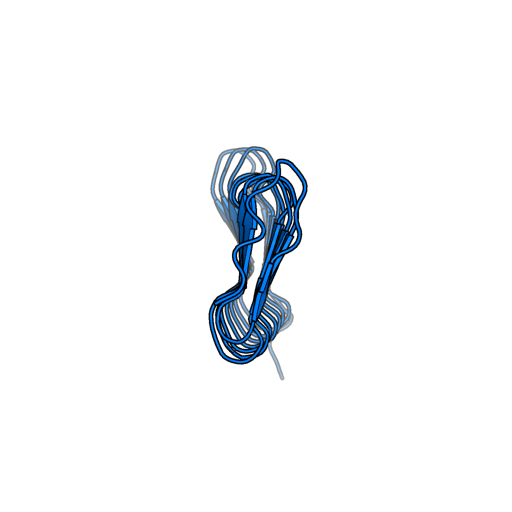04 C C . GLY A 1 102 ? -2.797 -1.839 11.765 1.00 93.25 102 GLY A C 1
ATOM 705 O O . GLY A 1 102 ? -3.469 -1.630 12.767 1.00 93.25 102 GLY A O 1
ATOM 706 N N . GLU A 1 103 ? -2.386 -0.847 10.980 1.00 94.88 103 GLU A N 1
ATOM 707 C CA . GLU A 1 103 ? -2.603 0.566 11.295 1.00 94.88 103 GLU A CA 1
ATOM 708 C C . GLU A 1 103 ? -3.503 1.280 10.273 1.00 94.88 103 GLU A C 1
ATOM 710 O O . GLU A 1 103 ? -3.146 1.481 9.112 1.00 94.88 103 GLU A O 1
ATOM 715 N N . GLY A 1 104 ? -4.675 1.740 10.704 1.00 92.94 104 GLY A N 1
ATOM 716 C CA . GLY A 1 104 ? -5.542 2.608 9.906 1.00 92.94 104 GLY A CA 1
ATOM 717 C C . GLY A 1 104 ? -5.425 4.064 10.335 1.00 92.94 104 GLY A C 1
ATOM 718 O O . GLY A 1 104 ? -5.769 4.398 11.464 1.00 92.94 104 GLY A O 1
ATOM 719 N N . ARG A 1 105 ? -4.999 4.966 9.447 1.00 89.62 105 ARG A N 1
ATOM 720 C CA . ARG A 1 105 ? -4.787 6.391 9.745 1.00 89.62 105 ARG A CA 1
ATOM 721 C C . ARG A 1 105 ? -5.722 7.302 8.947 1.00 89.62 105 ARG A C 1
ATOM 723 O O . ARG A 1 105 ? -5.714 7.298 7.718 1.00 89.62 105 ARG A O 1
ATOM 730 N N . GLY A 1 106 ? -6.458 8.160 9.649 1.00 86.25 106 GLY A N 1
ATOM 731 C CA . GLY A 1 106 ? -7.345 9.183 9.092 1.00 86.25 106 GLY A CA 1
ATOM 732 C C . GLY A 1 106 ? -8.725 9.201 9.753 1.00 86.25 106 GLY A C 1
ATOM 733 O O . GLY A 1 106 ? -8.950 8.590 10.794 1.00 86.25 106 GLY A O 1
ATOM 734 N N . TRP A 1 107 ? -9.667 9.941 9.167 1.00 84.81 107 TRP A N 1
ATOM 735 C CA . TRP A 1 107 ? -11.053 9.966 9.651 1.00 84.81 107 TRP A CA 1
ATOM 736 C C . TRP A 1 107 ? -11.693 8.588 9.463 1.00 84.81 107 TRP A C 1
ATOM 738 O O . TRP A 1 107 ? -11.771 8.115 8.334 1.00 84.81 107 TRP A O 1
ATOM 748 N N . GLY A 1 108 ? -12.123 7.942 10.549 1.00 86.12 108 GLY A N 1
ATOM 749 C CA . GLY A 1 108 ? -12.639 6.569 10.526 1.00 86.12 108 GLY A CA 1
ATOM 750 C C . GLY A 1 108 ? -11.579 5.502 10.228 1.00 86.12 108 GLY A C 1
ATOM 751 O O . GLY A 1 108 ? -11.916 4.444 9.699 1.00 86.12 108 GLY A O 1
ATOM 752 N N . GLY A 1 109 ? -10.300 5.785 10.504 1.00 90.06 109 GLY A N 1
ATOM 753 C CA . GLY A 1 109 ? -9.210 4.836 10.279 1.00 90.06 109 GLY A CA 1
ATOM 754 C C . GLY A 1 109 ? -9.412 3.527 11.050 1.00 90.06 109 GLY A C 1
ATOM 755 O O . GLY A 1 109 ? -9.803 3.547 12.215 1.00 90.06 109 GLY A O 1
ATOM 756 N N . THR A 1 110 ? -9.165 2.389 10.408 1.00 93.56 110 THR A N 1
ATOM 757 C CA . THR A 1 110 ? -9.337 1.062 11.013 1.00 93.56 110 THR A CA 1
ATOM 758 C C . THR A 1 110 ? -8.034 0.274 10.984 1.00 93.56 110 THR A C 1
ATOM 760 O O . THR A 1 110 ? -7.515 -0.006 9.908 1.00 93.56 110 THR A O 1
ATOM 763 N N . GLY A 1 111 ? -7.512 -0.097 12.146 1.00 92.81 111 GLY A N 1
ATOM 764 C CA . GLY A 1 111 ? -6.367 -0.995 12.269 1.00 92.81 111 GLY A CA 1
ATOM 765 C C . GLY A 1 111 ? -6.792 -2.382 12.725 1.00 92.81 111 GLY A C 1
ATOM 766 O O . GLY A 1 111 ? -7.619 -2.505 13.630 1.00 92.81 111 GLY A O 1
ATOM 767 N N . MET A 1 112 ? -6.263 -3.426 12.089 1.00 93.19 112 MET A N 1
ATOM 768 C CA . MET A 1 112 ? -6.519 -4.818 12.461 1.00 93.19 112 MET A CA 1
ATOM 769 C C . MET A 1 112 ? -5.229 -5.638 12.439 1.00 93.19 112 MET A C 1
ATOM 771 O O . MET A 1 112 ? -4.702 -5.905 11.358 1.00 93.19 112 MET A O 1
ATOM 775 N N . GLY A 1 113 ? -4.786 -6.094 13.605 1.00 90.25 113 GLY A N 1
ATOM 776 C CA . GLY A 1 113 ? -3.775 -7.137 13.742 1.00 90.25 113 GLY A CA 1
ATOM 777 C C . GLY A 1 113 ? -4.460 -8.481 13.983 1.00 90.25 113 GLY A C 1
ATOM 778 O O . GLY A 1 113 ? -5.453 -8.555 14.706 1.00 90.25 113 GLY A O 1
ATOM 779 N N . ARG A 1 114 ? -4.018 -9.557 13.320 1.00 87.69 114 ARG A N 1
ATOM 780 C CA . ARG A 1 114 ? -4.561 -10.906 13.584 1.00 87.69 114 ARG A CA 1
ATOM 781 C C . ARG A 1 114 ? -3.755 -11.656 14.633 1.00 87.69 114 ARG A C 1
ATOM 783 O O . ARG A 1 114 ? -4.362 -12.302 15.476 1.00 87.69 114 ARG A O 1
ATOM 790 N N . ASP A 1 115 ? -2.439 -11.586 14.538 1.00 88.56 115 ASP A N 1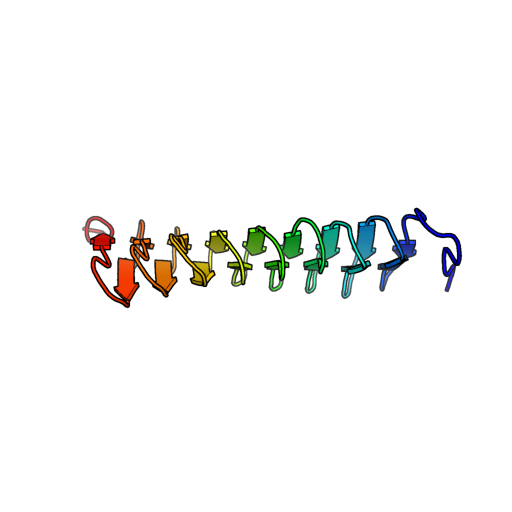
ATOM 791 C CA . ASP A 1 115 ? -1.503 -12.130 15.518 1.00 88.56 115 ASP A CA 1
ATOM 792 C C . ASP A 1 115 ? -0.636 -11.004 16.134 1.00 88.56 115 ASP A C 1
ATOM 794 O O . ASP A 1 115 ? 0.163 -11.276 17.026 1.00 88.56 115 ASP A O 1
ATOM 798 N N . GLY A 1 116 ? -0.824 -9.758 15.672 1.00 83.44 116 GLY A N 1
ATOM 799 C CA . GLY A 1 116 ? -0.272 -8.515 16.224 1.00 83.44 116 GLY A CA 1
ATOM 800 C C . GLY A 1 116 ? -1.369 -7.521 16.625 1.00 83.44 116 GLY A C 1
ATOM 801 O O . GLY A 1 116 ? -2.546 -7.893 16.743 1.00 83.44 116 GLY A O 1
ATOM 802 N N . ASP A 1 117 ? -0.989 -6.258 16.789 1.00 90.69 117 ASP A N 1
ATOM 803 C CA . ASP A 1 117 ? -1.859 -5.186 17.271 1.00 90.69 117 ASP A CA 1
ATOM 804 C C . ASP A 1 117 ? -2.614 -4.507 16.119 1.00 90.69 117 ASP A C 1
ATOM 806 O O . ASP A 1 117 ? -2.176 -4.461 14.967 1.00 90.69 117 ASP A O 1
ATOM 810 N N . GLY A 1 118 ? -3.801 -3.982 16.407 1.00 91.81 118 GLY A N 1
ATOM 811 C CA . GLY A 1 118 ? -4.587 -3.207 15.457 1.00 91.81 118 GLY A CA 1
ATOM 812 C C . GLY A 1 118 ? -4.855 -1.810 15.979 1.00 91.81 118 GLY A C 1
ATOM 813 O O . GLY A 1 118 ? -5.595 -1.647 16.942 1.00 91.81 118 GLY A O 1
ATOM 814 N N . GLU A 1 119 ? -4.377 -0.780 15.284 1.00 93.69 119 GLU A N 1
ATOM 815 C CA . GLU A 1 119 ? -4.560 0.615 15.688 1.00 93.69 119 GLU A CA 1
ATOM 816 C C . GLU A 1 119 ? -5.314 1.461 14.656 1.00 93.69 119 GLU A C 1
ATOM 818 O O . GLU A 1 119 ? -4.884 1.650 13.519 1.00 93.69 119 GLU A O 1
ATOM 823 N N . GLY A 1 120 ? -6.426 2.065 15.075 1.00 91.38 120 GLY A N 1
ATOM 824 C CA . GLY A 1 120 ? -7.109 3.105 14.306 1.00 91.38 120 GLY A CA 1
ATOM 825 C C . GLY A 1 120 ? -6.764 4.497 14.824 1.00 91.38 120 GLY A C 1
ATOM 826 O O . GLY A 1 120 ? -7.214 4.885 15.900 1.00 91.38 120 GLY A O 1
ATOM 827 N N . ARG A 1 121 ? -6.011 5.285 14.053 1.00 87.31 121 ARG A N 1
ATOM 828 C CA . ARG A 1 121 ? -5.585 6.646 14.410 1.00 87.31 121 ARG A CA 1
ATOM 829 C C . ARG A 1 121 ? -6.397 7.699 13.657 1.00 87.31 121 ARG A C 1
ATOM 831 O O . ARG A 1 121 ? -6.381 7.745 12.431 1.00 87.31 121 ARG A O 1
ATOM 838 N N . GLY A 1 122 ? -7.042 8.605 14.393 1.00 85.00 122 GLY A N 1
ATOM 839 C CA . GLY A 1 122 ? -7.815 9.730 13.854 1.00 85.00 122 GLY A CA 1
ATOM 840 C C . GLY A 1 122 ? -9.212 9.834 14.464 1.00 85.00 122 GLY A C 1
ATOM 841 O O . GLY A 1 122 ? -9.570 9.094 15.378 1.00 85.00 122 GLY A O 1
ATOM 842 N N . TRP A 1 123 ? -10.015 10.780 13.977 1.00 82.44 123 TRP A N 1
ATOM 843 C CA . TRP A 1 123 ? -11.382 10.972 14.468 1.00 82.44 123 TRP A CA 1
ATOM 844 C C . TRP A 1 123 ? -12.247 9.755 14.135 1.00 82.44 123 TRP A C 1
ATOM 846 O O . TRP A 1 123 ? -12.417 9.421 12.963 1.00 82.44 123 TRP A O 1
ATOM 856 N N . GLY A 1 124 ? -12.778 9.095 15.167 1.00 86.06 124 GLY A N 1
ATOM 857 C CA . GLY A 1 124 ? -13.550 7.858 15.017 1.00 86.06 124 GLY A CA 1
ATOM 858 C C . GLY A 1 124 ? -12.710 6.640 14.622 1.00 86.06 124 GLY A C 1
ATOM 859 O O . GLY A 1 124 ? -13.259 5.699 14.055 1.00 86.06 124 GLY A O 1
ATOM 860 N N . GLY A 1 125 ? -11.395 6.671 14.865 1.00 87.44 125 GLY A N 1
ATOM 861 C CA . GLY A 1 125 ? -10.514 5.538 14.600 1.00 87.44 125 GLY A CA 1
ATOM 862 C C . GLY A 1 125 ? -10.873 4.308 15.441 1.00 87.44 125 GLY A C 1
ATOM 863 O O . GLY A 1 125 ? -11.300 4.437 16.589 1.00 87.44 125 GLY A O 1
ATOM 864 N N . THR A 1 126 ? -10.710 3.115 14.866 1.00 92.00 126 THR A N 1
ATOM 865 C CA . THR A 1 126 ? -10.942 1.839 15.556 1.00 92.00 126 THR A CA 1
ATOM 866 C C . THR A 1 126 ? -9.758 0.894 15.398 1.00 92.00 126 THR A C 1
ATOM 868 O O . THR A 1 126 ? -9.236 0.721 14.301 1.00 92.00 126 THR A O 1
ATOM 871 N N . GLY A 1 127 ? -9.337 0.298 16.508 1.00 91.06 127 GLY A N 1
ATOM 872 C CA . GLY A 1 127 ? -8.279 -0.704 16.566 1.00 91.06 127 GLY A CA 1
ATOM 873 C C . GLY A 1 127 ? -8.822 -2.068 16.981 1.00 91.06 127 GLY A C 1
ATOM 874 O O . GLY A 1 127 ? -9.800 -2.130 17.735 1.00 91.06 127 GLY A O 1
ATOM 875 N N . ARG A 1 128 ? -8.247 -3.150 16.450 1.00 92.19 128 ARG A N 1
ATOM 876 C CA . ARG A 1 128 ? -8.569 -4.531 16.829 1.00 92.19 128 ARG A CA 1
ATOM 877 C C . ARG A 1 128 ? -7.322 -5.397 16.824 1.00 92.19 128 ARG A C 1
ATOM 879 O O . ARG A 1 128 ? -6.794 -5.692 15.753 1.00 92.19 128 ARG A O 1
ATOM 886 N N . ASP A 1 129 ? -6.957 -5.854 18.007 1.00 90.06 129 ASP A N 1
ATOM 887 C CA . ASP A 1 129 ? -5.831 -6.756 18.190 1.00 90.06 129 ASP A CA 1
ATOM 888 C C . ASP A 1 129 ? -6.232 -8.205 17.930 1.00 90.06 129 ASP A C 1
ATOM 890 O O . ASP A 1 129 ? -7.404 -8.609 18.033 1.00 90.06 129 ASP A O 1
ATOM 894 N N . GLY A 1 130 ? -5.213 -8.989 17.613 1.00 74.81 130 GLY A N 1
ATOM 895 C CA . GLY A 1 130 ? -5.299 -10.426 17.508 1.00 74.81 130 GLY A CA 1
ATOM 896 C C . GLY A 1 130 ? -5.561 -11.101 18.852 1.00 74.81 130 GLY A C 1
ATOM 897 O O . GLY A 1 130 ? -5.149 -10.590 19.895 1.00 74.81 130 GLY A O 1
ATOM 898 N N . PRO A 1 131 ? -6.211 -12.278 18.891 1.00 69.00 131 PRO A N 1
ATOM 899 C CA . PRO A 1 131 ? -6.158 -13.106 20.089 1.00 69.00 131 PRO A CA 1
ATOM 900 C C . PRO A 1 131 ? -4.693 -13.440 20.414 1.00 69.00 131 PRO A C 1
ATOM 902 O O . PRO A 1 131 ? -3.970 -13.922 19.544 1.00 69.00 131 PRO A O 1
ATOM 905 N N . SER A 1 132 ? -4.261 -13.211 21.660 1.00 56.72 132 SER A N 1
ATOM 906 C CA . SER A 1 132 ? -2.894 -13.535 22.083 1.00 56.72 132 SER A CA 1
ATOM 907 C C . SER A 1 132 ? -2.582 -15.012 21.800 1.00 56.72 132 SER A C 1
ATOM 909 O O . SER A 1 132 ? -3.390 -15.871 22.177 1.00 56.72 132 SER A O 1
ATOM 911 N N . PRO A 1 133 ? -1.445 -15.337 21.156 1.00 56.44 133 PRO A N 1
ATOM 912 C CA . PRO A 1 133 ? -1.047 -16.724 20.972 1.00 56.44 133 PRO A CA 1
ATOM 913 C C . PRO A 1 133 ? -0.785 -17.342 22.353 1.00 56.44 133 PRO A C 1
ATOM 915 O O . PRO A 1 133 ? 0.046 -16.846 23.113 1.00 56.44 133 PRO A O 1
ATOM 918 N N . GLY A 1 134 ? -1.571 -18.365 22.697 1.00 45.16 134 GLY A N 1
ATOM 919 C CA . GLY A 1 134 ? -1.450 -19.135 23.940 1.00 45.16 134 GLY A CA 1
ATOM 920 C C . GLY A 1 134 ? -0.383 -20.217 23.885 1.00 45.16 134 GLY A C 1
ATOM 921 O O . GLY A 1 134 ? -0.006 -20.627 22.763 1.00 45.16 134 GLY A O 1
#

Secondary structure (DSSP, 8-state):
---EEEEEEEEEESSEEEEEEEEEESSS-EEEESSEEEESSS-EEESSSEEEESSS-EEESSSEEEESSS-EEETTSEEEESSS-EEEESTT-EEEESSS-EEEESTT-EEEESSS-EEEESTT-EEEPPPPP-

Foldseek 3Di:
DDAPPDLADWAEECWFEHHVEWTEHAVEWTEYHLYWFEYECEWGEYARAWGEYECYWIYYCCYWGYYECEWGEHQDAWFEYENEWGEFHHQQGWIEYANYWGEFEDNQGWIEYQQAWGWFHYHNGYIYYHDHDD

Sequence (134 aa):
MREGRGWGGTGMGRHGEGRGGGGMGRHGEGWGWGGTGMGRHGDGEGRGWGGTGRDGEGWGWGGTGMGRHGDGEGRGGMGMGRDGDGEGRGWGGTGMGRHGDGEGRGWGGTGMGRDGDGEGRGWGGTGRDGPSPG

pLDDT: mean 79.83, std 13.4, range [36.38, 94.88]

Organism: NCBI:txid159716